Protein AF-A0A3D3EZR5-F1 (afdb_monomer_lite)

Sequence (120 aa):
MCGIAGIVSISNRQAIDFETLKNMTGQIVHRGPDDEGYLLWDIPRKRVMSYCGQDSSAEVKEHMHECSGAGTAQLGFGFRRLPTVELHESGHQPMYDEKLELAIIFNGEIYNHMQLRAEL

pLDDT: mean 89.78, std 8.42, range [57.75, 97.75]

Radius of gyration: 14.63 Å; chains: 1; bounding box: 39×29×35 Å

Foldseek 3Di:
DKDKDKDFAPDPPFFDWPVVRVVRLVVVCVRAQQWKKKWFAAPVVLDIAIATDPNHDPVCCVVGHHDPTDDGGRMMMMMGDDPDPDPDSVPDDQDADPVVSDTDDDDDDDPCVVVVVVVD

Structure (mmCIF, N/CA/C/O backbone):
data_AF-A0A3D3EZR5-F1
#
_entry.id   AF-A0A3D3EZR5-F1
#
loop_
_atom_site.group_PDB
_atom_site.id
_atom_site.type_symbol
_atom_site.label_atom_id
_atom_site.label_alt_id
_atom_site.label_comp_id
_atom_site.label_asym_id
_atom_site.label_entity_id
_atom_site.label_seq_id
_atom_site.pdbx_PDB_ins_code
_atom_site.Cartn_x
_atom_site.Cartn_y
_atom_site.Cartn_z
_atom_site.occupancy
_atom_site.B_iso_or_equiv
_atom_site.auth_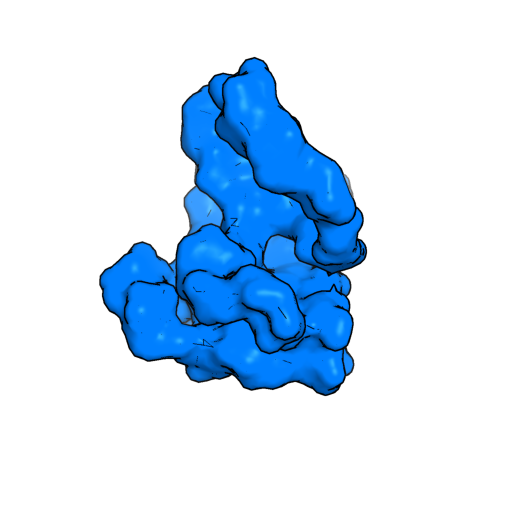seq_id
_atom_site.auth_comp_id
_atom_site.auth_asym_id
_atom_site.auth_atom_id
_atom_site.pdbx_PDB_model_num
ATOM 1 N N . MET A 1 1 ? -1.277 -2.959 -13.805 1.00 85.75 1 MET A N 1
ATOM 2 C CA . MET A 1 1 ? -0.947 -1.673 -13.154 1.00 85.75 1 MET A CA 1
ATOM 3 C C . MET A 1 1 ? -1.493 -1.710 -11.751 1.00 85.75 1 MET A C 1
ATOM 5 O O . MET A 1 1 ? -2.706 -1.865 -11.668 1.00 85.75 1 MET A O 1
ATOM 9 N N . CYS A 1 2 ? -0.646 -1.498 -10.740 1.00 94.56 2 CYS A N 1
ATOM 10 C CA . CYS A 1 2 ? -0.975 -1.507 -9.311 1.00 94.56 2 CYS A CA 1
ATOM 11 C C . CYS A 1 2 ? -2.233 -0.694 -8.947 1.00 94.56 2 CYS A C 1
ATOM 13 O O . CYS A 1 2 ? -2.723 0.121 -9.733 1.00 94.56 2 CYS A O 1
ATOM 15 N N . GLY A 1 3 ? -2.767 -0.890 -7.746 1.00 95.94 3 GLY A N 1
ATOM 16 C CA . GLY A 1 3 ? -3.921 -0.177 -7.199 1.00 95.94 3 GLY A CA 1
ATOM 17 C C . GLY A 1 3 ? -3.606 0.444 -5.841 1.00 95.94 3 GLY A C 1
ATOM 18 O O . GLY A 1 3 ? -2.815 -0.106 -5.082 1.00 95.94 3 GLY A O 1
ATOM 19 N N . ILE A 1 4 ? -4.238 1.581 -5.541 1.00 97.69 4 ILE A N 1
ATOM 20 C CA . ILE A 1 4 ? -4.146 2.234 -4.231 1.00 97.69 4 ILE A CA 1
ATOM 21 C C . ILE A 1 4 ? -5.537 2.438 -3.641 1.00 97.69 4 ILE A C 1
ATOM 23 O O . ILE A 1 4 ? -6.477 2.774 -4.364 1.00 97.69 4 ILE A O 1
ATOM 27 N N . ALA A 1 5 ? -5.642 2.281 -2.329 1.00 97.62 5 ALA A N 1
ATOM 28 C CA . ALA A 1 5 ? -6.793 2.654 -1.525 1.00 97.62 5 ALA A CA 1
ATOM 29 C C . ALA A 1 5 ? -6.317 3.497 -0.336 1.00 97.62 5 ALA A C 1
ATOM 31 O O . ALA A 1 5 ? -5.232 3.281 0.202 1.00 97.62 5 ALA A O 1
ATOM 32 N N . GLY A 1 6 ? -7.126 4.469 0.074 1.00 95.94 6 GLY A N 1
ATOM 33 C CA . GLY A 1 6 ? -6.820 5.329 1.210 1.00 95.94 6 GLY A CA 1
ATOM 34 C C . GLY A 1 6 ? -8.089 5.731 1.942 1.00 95.94 6 GLY A C 1
ATOM 35 O O . GLY A 1 6 ? -9.118 5.982 1.314 1.00 95.94 6 GLY A O 1
A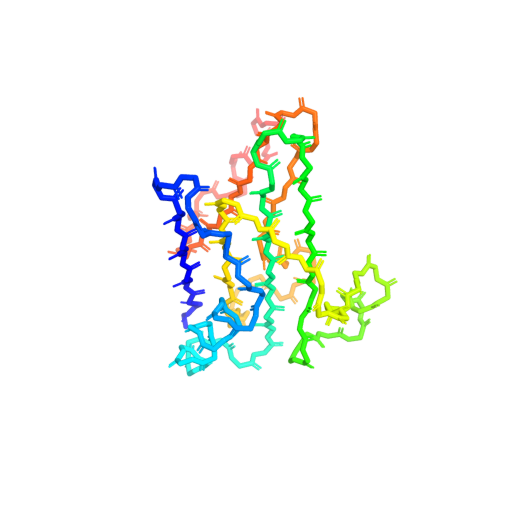TOM 36 N N . ILE A 1 7 ? -8.017 5.789 3.266 1.00 94.06 7 ILE A N 1
ATOM 37 C CA . ILE A 1 7 ? -9.118 6.207 4.132 1.00 94.06 7 ILE A CA 1
ATOM 38 C C . ILE A 1 7 ? -8.580 7.101 5.247 1.00 94.06 7 ILE A C 1
ATOM 40 O O . ILE A 1 7 ? -7.522 6.843 5.819 1.00 94.06 7 ILE A O 1
ATOM 44 N N . VAL A 1 8 ? -9.312 8.171 5.550 1.00 93.19 8 VAL A N 1
ATOM 45 C CA . VAL A 1 8 ? -8.983 9.111 6.623 1.00 93.19 8 VAL A CA 1
ATOM 46 C C . VAL A 1 8 ? -10.225 9.394 7.456 1.00 93.19 8 VAL A C 1
ATOM 48 O O . VAL A 1 8 ? -11.301 9.665 6.922 1.00 93.19 8 VAL A O 1
ATOM 51 N N . SER A 1 9 ? -10.077 9.339 8.775 1.00 90.31 9 SER A N 1
ATOM 52 C CA . SER A 1 9 ? -11.110 9.749 9.716 1.00 90.31 9 SER A CA 1
ATOM 53 C C . SER A 1 9 ? -10.873 11.198 10.127 1.00 90.31 9 SER A C 1
ATOM 55 O O . SER A 1 9 ? -9.930 11.512 10.848 1.00 90.31 9 SER A O 1
ATOM 57 N N . ILE A 1 10 ? -11.730 12.097 9.638 1.00 84.56 10 ILE A N 1
ATOM 58 C CA . ILE A 1 10 ? -11.626 13.549 9.877 1.00 84.56 10 ILE A CA 1
ATOM 59 C C . ILE A 1 10 ? -12.240 13.932 11.235 1.00 84.56 10 ILE A C 1
ATOM 61 O O . ILE A 1 10 ? -11.908 14.959 11.823 1.00 84.56 10 ILE A O 1
ATOM 65 N N . SER A 1 11 ? -13.132 13.095 11.765 1.00 76.94 11 SER A N 1
ATOM 66 C CA . SER A 1 11 ? -13.754 13.295 13.071 1.00 76.94 11 SER A CA 1
ATOM 67 C C . SER A 1 11 ? -13.251 12.251 14.060 1.00 76.94 11 SER A C 1
ATOM 69 O O . SER A 1 11 ? -13.407 11.061 13.805 1.00 76.94 11 SER A O 1
ATOM 71 N N . ASN A 1 12 ? -12.791 12.674 15.243 1.00 64.81 12 ASN A N 1
ATOM 72 C CA . ASN A 1 12 ? -12.383 11.795 16.359 1.00 64.81 12 ASN A CA 1
ATOM 73 C C . ASN A 1 12 ? -13.498 10.861 16.896 1.00 64.81 12 ASN A C 1
ATOM 75 O O . ASN A 1 12 ? -13.349 10.264 17.958 1.00 64.81 12 ASN A O 1
ATOM 79 N N . ARG A 1 13 ? -14.639 10.760 16.207 1.00 64.94 13 ARG A N 1
ATOM 80 C CA . ARG A 1 13 ? -15.801 9.967 16.611 1.00 64.94 13 ARG A CA 1
ATOM 81 C C . ARG A 1 13 ? -15.705 8.498 16.219 1.00 64.94 13 ARG A C 1
ATOM 83 O O . ARG A 1 13 ? -16.320 7.685 16.896 1.00 64.94 13 ARG A O 1
ATOM 90 N N . GLN A 1 14 ? -14.959 8.152 15.170 1.00 71.06 14 GLN A N 1
ATOM 91 C CA . GLN A 1 14 ? -14.842 6.764 14.733 1.00 71.06 14 GLN A CA 1
ATOM 92 C C . GLN A 1 14 ? -13.448 6.499 14.183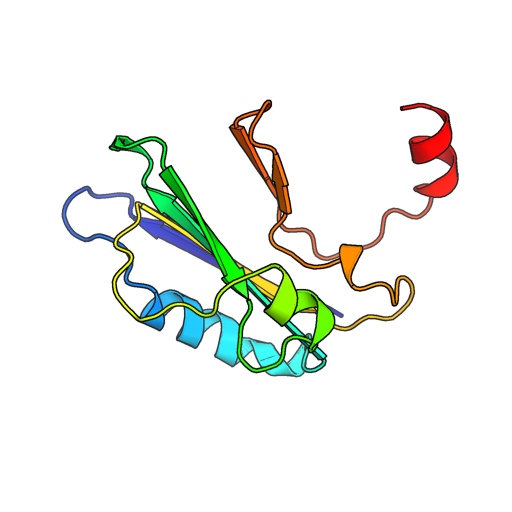 1.00 71.06 14 GLN A C 1
ATOM 94 O O . GLN A 1 14 ? -12.999 7.157 13.245 1.00 71.06 14 GLN A O 1
ATOM 99 N N . ALA A 1 15 ? -12.748 5.556 14.798 1.00 79.56 15 ALA A N 1
ATOM 100 C CA . ALA A 1 15 ? -11.495 5.081 14.252 1.00 79.56 15 ALA A CA 1
ATOM 101 C C . ALA A 1 15 ? -11.760 4.117 13.093 1.00 79.56 15 ALA A C 1
ATOM 103 O O . ALA A 1 15 ? -12.755 3.394 13.099 1.00 79.56 15 ALA A O 1
ATOM 104 N N . ILE A 1 16 ? -10.866 4.128 12.111 1.00 86.50 16 ILE A N 1
ATOM 105 C CA . ILE A 1 16 ? -10.878 3.197 10.988 1.00 86.50 16 ILE A CA 1
ATOM 106 C C . ILE A 1 16 ? -10.565 1.810 11.533 1.00 86.50 16 ILE A C 1
ATOM 108 O O . ILE A 1 16 ? -9.532 1.635 12.188 1.00 86.50 16 ILE A O 1
ATOM 112 N N . ASP A 1 17 ? -11.453 0.855 11.264 1.00 85.12 17 ASP A N 1
ATOM 113 C CA . ASP A 1 17 ? -11.149 -0.560 11.425 1.00 85.12 17 ASP A CA 1
ATOM 114 C C . ASP A 1 17 ? -10.354 -1.077 10.215 1.00 85.12 17 ASP A C 1
ATOM 116 O O . ASP A 1 17 ? -10.472 -0.586 9.086 1.00 85.12 17 ASP A O 1
ATOM 120 N N . PHE A 1 18 ? -9.495 -2.061 10.470 1.00 90.06 18 PHE A N 1
ATOM 121 C CA . PHE A 1 18 ? -8.666 -2.674 9.435 1.00 90.06 18 PHE A CA 1
ATOM 122 C C . PHE A 1 18 ? -9.504 -3.344 8.335 1.00 90.06 18 PHE A C 1
ATOM 124 O O . PHE A 1 18 ? -9.142 -3.281 7.162 1.00 90.06 18 PHE A O 1
ATOM 131 N N . GLU A 1 19 ? -10.643 -3.941 8.691 1.00 91.06 19 GLU A N 1
ATOM 132 C CA . GLU A 1 19 ? -11.498 -4.679 7.755 1.00 91.06 19 GLU A CA 1
ATOM 133 C C . GLU A 1 19 ? -12.098 -3.784 6.668 1.00 91.06 19 GLU A C 1
ATOM 135 O O . GLU A 1 19 ? -12.184 -4.181 5.509 1.00 91.06 19 GLU A O 1
ATOM 140 N N . THR A 1 20 ? -12.460 -2.546 6.991 1.00 92.19 20 THR A N 1
ATOM 141 C CA . THR A 1 20 ? -12.942 -1.559 6.021 1.00 92.19 20 THR A CA 1
ATOM 142 C C . THR A 1 20 ? -11.865 -1.275 4.984 1.00 92.19 20 THR A C 1
ATOM 144 O O . THR A 1 20 ? -12.132 -1.336 3.783 1.00 92.19 20 THR A O 1
ATOM 147 N N . LEU A 1 21 ? -10.632 -1.025 5.432 1.00 93.94 21 LEU A N 1
ATOM 148 C CA . LEU A 1 21 ? -9.502 -0.803 4.534 1.00 93.94 21 LEU A CA 1
ATOM 149 C C . LEU A 1 21 ? -9.203 -2.051 3.690 1.00 93.94 21 LEU A C 1
ATOM 151 O O . LEU A 1 21 ? -9.027 -1.935 2.479 1.00 93.94 21 LEU A O 1
ATOM 155 N N . LYS A 1 22 ? -9.205 -3.240 4.300 1.00 94.25 22 LYS A N 1
ATOM 156 C CA . LYS A 1 22 ? -9.031 -4.522 3.604 1.00 94.25 22 LYS A CA 1
ATOM 157 C C . LYS A 1 22 ? -10.080 -4.722 2.514 1.00 94.25 22 LYS A C 1
ATOM 159 O O . LYS A 1 22 ? -9.734 -5.021 1.373 1.00 94.25 22 LYS A O 1
ATOM 164 N N . ASN A 1 23 ? -11.348 -4.468 2.824 1.00 95.31 23 ASN A N 1
ATOM 165 C CA . ASN A 1 23 ? -12.447 -4.568 1.868 1.00 95.31 23 ASN A CA 1
ATOM 166 C C . ASN A 1 23 ? -12.287 -3.579 0.706 1.00 95.31 23 ASN A C 1
ATOM 168 O O . ASN A 1 23 ? -12.460 -3.974 -0.447 1.00 95.31 23 ASN A O 1
ATOM 172 N N . MET A 1 24 ? -11.909 -2.324 0.982 1.00 96.56 24 MET A N 1
ATOM 173 C CA . MET A 1 24 ? -11.628 -1.317 -0.051 1.00 96.56 24 MET A CA 1
ATOM 174 C C . MET A 1 24 ? -10.497 -1.762 -0.987 1.00 96.56 24 MET A C 1
ATOM 176 O O . MET A 1 24 ? -10.647 -1.702 -2.208 1.00 96.56 24 MET A O 1
ATOM 180 N N . THR A 1 25 ? -9.387 -2.245 -0.428 1.00 96.81 25 THR A N 1
ATOM 181 C CA . THR A 1 25 ? -8.227 -2.735 -1.189 1.00 96.81 25 THR A CA 1
ATOM 182 C C . THR A 1 25 ? -8.558 -4.001 -1.984 1.00 96.81 25 THR A C 1
ATOM 184 O O . THR A 1 25 ? -8.086 -4.168 -3.108 1.00 96.81 25 THR A O 1
ATOM 187 N N . GLY A 1 26 ? -9.428 -4.866 -1.456 1.00 96.75 26 GLY A N 1
ATOM 188 C CA . GLY A 1 26 ? -9.926 -6.055 -2.150 1.00 96.75 26 GLY A CA 1
ATOM 189 C C . GLY A 1 26 ? -10.763 -5.736 -3.396 1.00 96.75 26 GLY A C 1
ATOM 190 O O . GLY A 1 26 ? -10.648 -6.438 -4.398 1.00 96.75 26 GLY A O 1
ATOM 191 N N . GLN A 1 27 ? -11.535 -4.638 -3.408 1.00 97.75 27 GLN A N 1
ATOM 192 C CA . GLN A 1 27 ? -12.324 -4.236 -4.593 1.00 97.75 27 GLN A CA 1
ATOM 193 C C . GLN A 1 27 ? -11.455 -3.920 -5.823 1.00 97.75 27 GLN A C 1
ATOM 195 O O . GLN A 1 27 ? -11.929 -3.962 -6.961 1.00 97.75 27 GLN A O 1
ATOM 200 N N . ILE A 1 28 ? -10.174 -3.616 -5.609 1.00 96.62 28 ILE A N 1
ATOM 201 C CA . ILE A 1 28 ? -9.214 -3.284 -6.665 1.00 96.62 28 ILE A CA 1
ATOM 202 C C . ILE A 1 28 ? -8.165 -4.382 -6.884 1.00 96.62 28 ILE A C 1
ATOM 204 O O . ILE A 1 28 ? -7.144 -4.119 -7.515 1.00 96.62 28 ILE A O 1
ATOM 208 N N . VAL A 1 29 ? -8.419 -5.620 -6.435 1.00 96.25 29 VAL A N 1
ATOM 209 C CA . VAL A 1 29 ? -7.509 -6.773 -6.622 1.00 96.25 29 VAL A CA 1
ATOM 210 C C . VAL A 1 29 ? -7.123 -7.008 -8.084 1.00 96.25 29 VAL A C 1
ATOM 212 O O . VAL A 1 29 ? -5.980 -7.330 -8.386 1.00 96.25 29 VAL A O 1
ATOM 215 N N . HIS A 1 30 ? -8.029 -6.734 -9.025 1.00 94.81 30 HIS A N 1
ATOM 216 C CA . HIS A 1 30 ? -7.767 -6.840 -10.465 1.00 94.81 30 HIS A CA 1
ATOM 217 C C . HIS A 1 30 ? -6.647 -5.900 -10.966 1.00 94.81 30 HIS A C 1
ATOM 219 O O . HIS A 1 30 ? -6.176 -6.047 -12.092 1.00 94.81 30 HIS A O 1
ATOM 225 N N . ARG A 1 31 ? -6.218 -4.921 -10.155 1.00 94.56 31 ARG A N 1
ATOM 226 C CA . ARG A 1 31 ? -5.070 -4.042 -10.429 1.00 94.56 31 ARG A CA 1
ATOM 227 C C . ARG A 1 31 ? -3.738 -4.605 -9.910 1.00 94.56 31 ARG A C 1
ATOM 229 O O . ARG A 1 31 ? -2.681 -4.107 -10.281 1.00 94.56 31 ARG A O 1
ATOM 236 N N . GLY A 1 32 ? -3.754 -5.642 -9.089 1.00 92.81 32 GLY A N 1
ATOM 237 C CA . GLY A 1 32 ? -2.548 -6.219 -8.506 1.00 92.81 32 GLY A CA 1
ATOM 238 C C . GLY A 1 32 ? -2.873 -7.468 -7.703 1.00 92.81 32 GLY A C 1
ATOM 239 O O . GLY A 1 32 ? -3.067 -7.350 -6.494 1.00 92.81 32 GLY A O 1
ATOM 240 N N . PRO A 1 33 ? -2.999 -8.626 -8.372 1.00 91.94 33 PRO A N 1
ATOM 241 C CA . PRO A 1 33 ? -3.315 -9.887 -7.715 1.00 91.94 33 PRO A CA 1
ATOM 242 C C . PRO A 1 33 ? -2.095 -10.547 -7.055 1.00 91.94 33 PRO A C 1
ATOM 244 O O . PRO A 1 33 ? -2.284 -11.515 -6.331 1.00 91.94 33 PRO A O 1
ATOM 247 N N . ASP A 1 34 ? -0.879 -10.050 -7.305 1.00 91.56 34 ASP A N 1
ATOM 248 C CA . ASP A 1 34 ? 0.362 -10.760 -6.963 1.00 91.56 34 ASP A CA 1
ATOM 249 C C . ASP A 1 34 ? 0.930 -10.387 -5.587 1.00 91.56 34 ASP A C 1
ATOM 251 O O . ASP A 1 34 ? 1.748 -11.124 -5.051 1.00 91.56 34 ASP A O 1
ATOM 255 N N . ASP A 1 35 ? 0.545 -9.230 -5.038 1.00 93.88 35 ASP A N 1
ATOM 256 C CA . ASP A 1 35 ? 0.915 -8.814 -3.683 1.00 93.88 35 ASP A CA 1
ATOM 257 C C . ASP A 1 35 ? -0.053 -7.730 -3.160 1.00 93.88 35 ASP A C 1
ATOM 259 O O . ASP A 1 35 ? -0.678 -6.980 -3.927 1.00 93.88 35 ASP A O 1
ATOM 263 N N . GLU A 1 36 ? -0.205 -7.654 -1.839 1.00 94.81 36 GLU A N 1
ATOM 264 C CA . GLU A 1 36 ? -1.066 -6.695 -1.152 1.00 94.81 36 GLU A CA 1
ATOM 265 C C . GLU A 1 36 ? -0.484 -6.224 0.185 1.00 94.81 36 GLU A C 1
ATOM 267 O O . GLU A 1 36 ? 0.002 -7.015 0.982 1.00 94.81 36 GLU A O 1
ATOM 272 N N . GLY A 1 37 ? -0.591 -4.933 0.479 1.00 95.81 37 GLY A N 1
ATOM 273 C CA . GLY A 1 37 ? -0.046 -4.376 1.714 1.00 95.81 37 GLY A CA 1
ATOM 274 C C . GLY A 1 37 ? -0.922 -3.289 2.305 1.00 95.81 37 GLY A C 1
ATOM 275 O O . GLY A 1 37 ? -1.747 -2.669 1.624 1.00 95.81 37 GLY A O 1
ATOM 276 N N . TYR A 1 38 ? -0.740 -3.064 3.601 1.00 96.00 38 TYR A N 1
ATOM 277 C CA . TYR A 1 38 ? -1.568 -2.179 4.403 1.00 96.00 38 TYR A CA 1
ATOM 278 C C . TYR A 1 38 ? -0.721 -1.380 5.387 1.00 96.00 38 TYR A C 1
ATOM 280 O O . TYR A 1 38 ? 0.222 -1.895 5.981 1.00 96.00 38 TYR A O 1
ATOM 288 N N . LEU A 1 39 ? -1.110 -0.132 5.620 1.00 95.00 39 LEU A N 1
ATOM 289 C CA . LEU A 1 39 ? -0.544 0.719 6.657 1.00 95.00 39 LEU A CA 1
ATOM 290 C C . LEU A 1 39 ? -1.672 1.436 7.384 1.00 95.00 39 LEU A C 1
ATOM 292 O O . LEU A 1 39 ? -2.532 2.047 6.756 1.00 95.00 39 LEU A O 1
ATOM 296 N N . LEU A 1 40 ? -1.652 1.386 8.710 1.00 93.94 40 LEU A N 1
ATOM 297 C CA . LEU A 1 40 ? -2.548 2.120 9.591 1.00 93.94 40 LEU A CA 1
ATOM 298 C C . LEU A 1 40 ? -1.739 3.092 10.445 1.00 93.94 40 LEU A C 1
ATOM 300 O O . LEU A 1 40 ? -0.756 2.708 11.077 1.00 93.94 40 LEU A O 1
ATOM 304 N N . TRP A 1 41 ? -2.189 4.340 10.510 1.00 92.75 41 TRP A N 1
ATOM 305 C CA . TRP A 1 41 ? -1.558 5.382 11.307 1.00 92.75 41 TRP A CA 1
ATOM 306 C C . TRP A 1 41 ? -2.517 5.896 12.384 1.00 92.75 41 TRP A C 1
ATOM 308 O O . TRP A 1 41 ? -3.524 6.561 12.116 1.00 92.75 41 TRP A O 1
ATOM 318 N N . ASP A 1 42 ? -2.188 5.571 13.633 1.00 90.75 42 ASP A N 1
ATOM 319 C CA . ASP A 1 42 ? -2.762 6.175 14.832 1.00 90.75 42 ASP A CA 1
ATOM 320 C C . ASP A 1 42 ? -2.035 7.500 15.097 1.00 90.75 42 ASP A C 1
ATOM 322 O O . ASP A 1 42 ? -0.948 7.537 15.684 1.00 90.75 42 ASP A O 1
ATOM 326 N N . ILE A 1 43 ? -2.608 8.583 14.571 1.00 87.75 43 ILE A N 1
ATOM 327 C CA . ILE A 1 43 ? -1.993 9.916 14.567 1.00 87.75 43 ILE A CA 1
ATOM 328 C C . ILE A 1 43 ? -1.810 10.449 16.001 1.00 87.75 43 ILE A C 1
ATOM 330 O O . ILE A 1 43 ? -0.697 10.865 16.326 1.00 87.75 43 ILE A O 1
ATOM 334 N N . PRO A 1 44 ? -2.820 10.406 16.900 1.00 86.62 44 PRO A N 1
ATOM 335 C CA . PRO A 1 44 ? -2.668 10.881 18.274 1.00 86.62 44 PRO A CA 1
ATOM 336 C C . PRO A 1 44 ? -1.583 10.146 19.064 1.00 86.62 44 PRO A C 1
ATOM 338 O O . PRO A 1 44 ? -0.921 10.763 19.896 1.00 86.62 44 PRO A O 1
ATOM 341 N N . ARG A 1 45 ? -1.394 8.841 18.821 1.00 88.75 45 ARG A N 1
ATOM 342 C CA . ARG A 1 45 ? -0.360 8.042 19.501 1.00 88.75 45 ARG A CA 1
ATOM 343 C C . ARG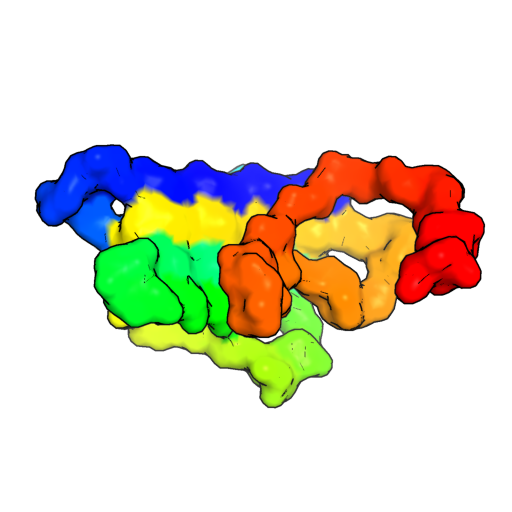 A 1 45 ? 0.968 7.984 18.748 1.00 88.75 45 ARG A C 1
ATOM 345 O O . ARG A 1 45 ? 1.870 7.302 19.223 1.00 88.75 45 ARG A O 1
ATOM 352 N N . LYS A 1 46 ? 1.085 8.655 17.593 1.00 89.25 46 LYS A N 1
ATOM 353 C CA . LYS A 1 46 ? 2.233 8.554 16.675 1.00 89.25 46 LYS A CA 1
ATOM 354 C C . LYS A 1 46 ? 2.653 7.104 16.400 1.00 89.25 46 LYS A C 1
ATOM 356 O O . LYS A 1 46 ? 3.835 6.779 16.357 1.00 89.25 46 LYS A O 1
ATOM 361 N N . ARG A 1 47 ? 1.677 6.209 16.250 1.00 90.75 47 ARG A N 1
ATOM 362 C CA . ARG A 1 47 ? 1.936 4.784 16.036 1.00 90.75 47 ARG A CA 1
ATOM 363 C C . ARG A 1 47 ? 1.551 4.407 14.616 1.00 90.75 47 ARG A C 1
ATOM 365 O O . ARG A 1 47 ? 0.390 4.548 14.236 1.00 90.75 47 ARG A O 1
ATOM 372 N N . VAL A 1 48 ? 2.520 3.894 13.870 1.00 92.31 48 VAL A N 1
ATOM 373 C CA . VAL A 1 48 ? 2.323 3.327 12.535 1.00 92.31 48 VAL A CA 1
ATOM 374 C C . VAL A 1 48 ? 2.371 1.810 12.639 1.00 92.31 48 VAL A C 1
ATOM 376 O O . VAL A 1 48 ? 3.161 1.253 13.399 1.00 92.31 48 VAL A O 1
ATOM 379 N N . MET A 1 49 ? 1.468 1.146 11.932 1.00 92.25 49 MET A N 1
ATOM 380 C CA . MET A 1 49 ? 1.362 -0.306 11.899 1.00 92.25 49 MET A CA 1
ATOM 381 C C . MET A 1 49 ? 1.264 -0.724 10.440 1.00 92.25 49 MET A C 1
ATOM 383 O O . MET A 1 49 ? 0.341 -0.295 9.748 1.00 92.25 49 MET A O 1
ATOM 387 N N . SER A 1 50 ? 2.201 -1.549 9.991 1.00 93.50 50 SER A N 1
ATOM 388 C CA . SER A 1 50 ? 2.234 -2.061 8.624 1.00 93.50 50 SER A CA 1
ATOM 389 C C . SER A 1 50 ? 1.927 -3.552 8.624 1.00 93.50 50 SER A C 1
ATOM 391 O O . SER A 1 50 ? 2.392 -4.282 9.501 1.00 93.50 50 SER A O 1
ATOM 393 N N . TYR A 1 51 ? 1.144 -3.992 7.648 1.00 94.38 51 TYR A N 1
ATOM 394 C CA . TYR A 1 51 ? 0.709 -5.376 7.513 1.00 94.38 51 TYR A CA 1
ATOM 395 C C . TYR A 1 51 ? 0.844 -5.823 6.065 1.00 94.38 51 TYR A C 1
ATOM 397 O O . TYR A 1 51 ? 0.526 -5.064 5.149 1.00 94.38 51 TYR A O 1
ATOM 405 N N . CYS A 1 52 ? 1.253 -7.070 5.877 1.00 94.56 52 CYS A N 1
ATOM 406 C CA . CYS A 1 52 ? 1.060 -7.764 4.612 1.00 94.56 52 CYS A CA 1
ATOM 407 C C . CYS A 1 52 ? -0.357 -8.345 4.558 1.00 94.56 52 CYS A C 1
ATOM 409 O O . CYS A 1 52 ? -1.061 -8.405 5.578 1.00 94.56 52 CYS A O 1
ATOM 411 N N . GLY A 1 53 ? -0.794 -8.761 3.374 1.00 92.44 53 GLY A N 1
ATOM 412 C CA . GLY A 1 53 ? -2.019 -9.537 3.256 1.00 92.44 53 GLY A CA 1
ATOM 413 C C . GLY A 1 53 ? -1.798 -10.964 2.770 1.00 92.44 53 GLY A C 1
ATOM 414 O O . GLY A 1 53 ? -0.684 -11.474 2.657 1.00 92.44 53 GLY A O 1
ATOM 415 N N . GLN A 1 54 ? -2.914 -11.629 2.518 1.00 91.31 54 GLN A N 1
ATOM 416 C CA . GLN A 1 54 ? -2.994 -13.027 2.131 1.00 91.31 54 GLN A CA 1
ATOM 417 C C . GLN A 1 54 ? -2.355 -13.281 0.771 1.00 91.31 54 GLN A C 1
ATOM 419 O O . GLN A 1 54 ? -1.716 -14.321 0.607 1.00 91.31 54 GLN A O 1
ATOM 424 N N . ASP A 1 55 ? -2.473 -12.332 -0.156 1.00 92.81 55 ASP A N 1
ATOM 425 C CA . ASP A 1 55 ? -1.895 -12.464 -1.496 1.00 92.81 55 ASP A CA 1
ATOM 426 C C . ASP A 1 55 ? -0.389 -12.127 -1.533 1.00 92.81 55 ASP A C 1
ATOM 428 O O . ASP A 1 55 ? 0.247 -12.325 -2.560 1.00 92.81 55 ASP A O 1
ATOM 432 N N . SER A 1 56 ? 0.212 -11.662 -0.428 1.00 92.81 56 SER A N 1
ATOM 433 C CA . SER A 1 56 ? 1.657 -11.403 -0.362 1.00 92.81 56 SER A CA 1
ATOM 434 C C . SER A 1 56 ? 2.504 -12.673 -0.445 1.00 92.81 56 SER A C 1
ATOM 436 O O . SER A 1 56 ? 2.110 -13.753 0.020 1.00 92.81 56 SER A O 1
ATOM 438 N N . SER A 1 57 ? 3.720 -12.513 -0.970 1.00 90.88 57 SER A N 1
ATOM 439 C CA . SER A 1 57 ? 4.727 -13.569 -1.061 1.00 90.88 57 SER A CA 1
ATOM 440 C C . SER A 1 57 ? 5.151 -14.111 0.314 1.00 90.88 57 SER A C 1
ATOM 442 O O . SER A 1 57 ? 4.961 -13.481 1.358 1.00 90.88 57 SER A O 1
ATOM 444 N N . ALA A 1 58 ? 5.759 -15.302 0.319 1.00 90.06 58 ALA A N 1
ATOM 445 C CA . ALA A 1 58 ? 6.301 -15.899 1.541 1.00 90.06 58 ALA A CA 1
ATOM 446 C C . ALA A 1 58 ? 7.400 -15.026 2.170 1.00 90.06 58 ALA A C 1
ATOM 448 O O . ALA A 1 58 ? 7.410 -14.848 3.383 1.00 90.06 58 ALA A O 1
ATOM 449 N N . GLU A 1 59 ? 8.263 -14.427 1.346 1.00 90.56 59 GLU A N 1
ATOM 450 C CA . GLU A 1 59 ? 9.346 -13.546 1.795 1.00 90.56 59 GLU A CA 1
ATOM 451 C C . GLU A 1 59 ? 8.808 -12.308 2.527 1.00 90.56 59 GLU A C 1
ATOM 453 O O . GLU A 1 59 ? 9.304 -11.949 3.598 1.00 90.56 59 GLU A O 1
ATOM 458 N N . VAL A 1 60 ? 7.742 -11.687 2.010 1.00 90.62 60 VAL A N 1
ATOM 459 C CA . VAL A 1 60 ? 7.077 -10.564 2.689 1.00 90.62 60 VAL A CA 1
ATOM 460 C C . VAL A 1 60 ? 6.486 -11.012 4.027 1.00 90.62 60 VAL A C 1
ATOM 462 O O . VAL A 1 60 ? 6.638 -10.321 5.034 1.00 90.62 60 VAL A O 1
ATOM 465 N N . LYS A 1 61 ? 5.852 -12.189 4.072 1.00 91.06 61 LYS A N 1
ATOM 466 C CA . LYS A 1 61 ? 5.240 -12.743 5.294 1.00 91.06 61 LYS A CA 1
ATOM 467 C C . LYS A 1 61 ? 6.250 -13.163 6.366 1.00 91.06 61 LYS A C 1
ATOM 469 O O . LYS A 1 61 ? 5.876 -13.265 7.531 1.00 91.06 61 LYS A O 1
ATOM 474 N N . GLU A 1 62 ? 7.513 -13.388 6.014 1.00 89.12 62 GLU A N 1
ATOM 475 C CA . GLU A 1 62 ? 8.582 -13.618 6.998 1.00 89.12 62 GLU A CA 1
ATOM 476 C C . GLU A 1 62 ? 8.950 -12.338 7.764 1.00 89.12 62 GLU A C 1
ATOM 478 O O . GLU A 1 62 ? 9.313 -12.403 8.939 1.00 89.12 62 GLU A O 1
ATOM 483 N N . HIS A 1 63 ? 8.821 -11.175 7.118 1.00 86.56 63 HIS A N 1
ATOM 484 C CA . HIS A 1 63 ? 9.234 -9.879 7.666 1.00 86.56 63 HIS A CA 1
ATOM 485 C C . HIS A 1 63 ? 8.064 -9.020 8.160 1.00 86.56 63 HIS A C 1
ATOM 487 O O . HIS A 1 63 ? 8.265 -8.096 8.950 1.00 86.56 63 HIS A O 1
ATOM 493 N N . MET A 1 64 ? 6.844 -9.304 7.704 1.00 89.06 64 MET A N 1
ATOM 494 C CA . MET A 1 64 ? 5.633 -8.560 8.039 1.00 89.06 64 MET A CA 1
ATOM 495 C C . MET A 1 64 ? 4.537 -9.493 8.536 1.00 89.06 64 MET A C 1
ATOM 497 O O . MET A 1 64 ? 4.424 -10.643 8.122 1.00 89.06 64 MET A O 1
ATOM 501 N N . HIS A 1 65 ? 3.697 -8.976 9.426 1.00 85.00 65 HIS A N 1
ATOM 502 C CA . HIS A 1 65 ? 2.604 -9.741 10.011 1.00 85.00 65 HIS A CA 1
ATOM 503 C C . HIS A 1 65 ? 1.281 -9.432 9.314 1.00 85.00 65 HIS A C 1
ATOM 505 O O . HIS A 1 65 ? 0.980 -8.272 9.030 1.00 85.00 65 HIS A O 1
ATOM 511 N N . GLU A 1 66 ? 0.452 -10.456 9.117 1.00 85.25 66 GLU A N 1
ATOM 512 C CA . GLU A 1 66 ? -0.957 -10.253 8.786 1.00 85.25 66 GLU A CA 1
ATOM 513 C C . GLU A 1 66 ? -1.682 -9.615 9.982 1.00 85.25 66 GLU A C 1
ATOM 515 O O . GLU A 1 66 ? -1.384 -9.894 11.150 1.00 85.25 66 GLU A O 1
ATOM 520 N N . CYS A 1 67 ? -2.648 -8.737 9.713 1.00 80.31 67 CYS A N 1
ATOM 521 C CA . CYS A 1 67 ? -3.396 -8.095 10.787 1.00 80.31 67 CYS A CA 1
ATOM 522 C C . CYS A 1 67 ? -4.316 -9.107 11.490 1.00 80.31 67 CYS A C 1
ATOM 524 O O . CYS A 1 67 ? -5.200 -9.695 10.872 1.00 80.31 67 CYS A O 1
ATOM 526 N N . SER A 1 68 ? -4.172 -9.242 12.810 1.00 71.44 68 SER A N 1
ATOM 527 C CA . SER A 1 68 ? -5.026 -10.083 13.661 1.00 71.44 68 SER A CA 1
ATOM 528 C C . SER A 1 68 ? -6.307 -9.387 14.158 1.00 71.44 68 SER A C 1
ATOM 530 O O . SER A 1 68 ? -6.992 -9.909 15.035 1.00 71.44 68 SER A O 1
ATOM 532 N N . GLY A 1 69 ? -6.661 -8.225 13.588 1.00 61.22 69 GLY A N 1
ATOM 533 C CA . GLY A 1 69 ? -8.010 -7.655 13.710 1.00 61.22 69 GLY A CA 1
ATOM 534 C C . GLY A 1 69 ? -8.252 -6.629 14.825 1.00 61.22 69 GLY A C 1
ATOM 535 O O . GLY A 1 69 ? -9.393 -6.467 15.245 1.00 61.22 69 GLY A O 1
ATOM 536 N N . ALA A 1 70 ? -7.242 -5.899 15.312 1.00 57.75 70 ALA A N 1
ATOM 537 C CA . ALA A 1 70 ? -7.452 -4.941 16.414 1.00 57.75 70 ALA A CA 1
ATOM 538 C C . ALA A 1 70 ? -6.703 -3.601 16.273 1.00 57.75 70 ALA A C 1
ATOM 540 O O . ALA A 1 70 ? -6.185 -3.055 17.249 1.00 57.75 70 ALA A O 1
ATOM 541 N N . GLY A 1 71 ? -6.637 -3.052 15.059 1.00 61.91 71 GLY A N 1
ATOM 542 C CA . GLY A 1 71 ? -6.098 -1.712 14.819 1.00 61.91 71 GLY A CA 1
ATOM 543 C C . GLY A 1 71 ? -7.207 -0.681 14.629 1.00 61.91 71 GLY A C 1
ATOM 544 O O . GLY A 1 71 ? -7.909 -0.728 13.628 1.00 61.91 71 GLY A O 1
ATOM 545 N N . THR A 1 72 ? -7.345 0.266 15.559 1.00 73.62 72 THR A N 1
ATOM 546 C CA . THR A 1 72 ? -8.119 1.501 15.358 1.00 73.62 72 THR A CA 1
ATOM 547 C C . THR A 1 72 ? -7.163 2.632 14.983 1.00 73.62 72 THR A C 1
ATOM 549 O O . THR A 1 72 ? -6.288 2.958 15.789 1.00 73.62 72 THR A O 1
ATOM 552 N N . ALA A 1 73 ? -7.317 3.236 13.804 1.00 88.88 73 ALA A N 1
ATOM 553 C CA . ALA A 1 73 ? -6.424 4.291 13.303 1.00 88.88 73 ALA A CA 1
ATOM 554 C C . ALA A 1 73 ? -7.186 5.494 12.714 1.00 88.88 73 ALA A C 1
ATOM 556 O O . ALA A 1 73 ? -8.398 5.430 12.505 1.00 88.88 73 ALA A O 1
ATOM 557 N N . GLN A 1 74 ? -6.494 6.613 12.475 1.00 91.94 74 GLN A N 1
ATOM 558 C CA . GLN A 1 74 ? -7.076 7.825 11.867 1.00 91.94 74 GLN A CA 1
ATOM 559 C C . GLN A 1 74 ? -6.774 7.923 10.376 1.00 91.94 74 GLN A C 1
ATOM 561 O O . GLN A 1 74 ? -7.487 8.618 9.656 1.00 91.94 74 GLN A O 1
ATOM 566 N N . LEU A 1 75 ? -5.760 7.201 9.911 1.00 93.38 75 LEU A N 1
ATOM 567 C CA . LEU A 1 75 ? -5.400 7.111 8.509 1.00 93.38 75 LEU A CA 1
ATOM 568 C C . LEU A 1 75 ? -5.071 5.660 8.164 1.00 93.38 75 LEU A C 1
ATOM 570 O O . LEU A 1 75 ? -4.490 4.938 8.975 1.00 93.38 75 LEU A O 1
ATOM 574 N N . GLY A 1 76 ? -5.456 5.247 6.963 1.00 94.69 76 GLY A N 1
ATOM 575 C CA . GLY A 1 76 ? -5.157 3.934 6.420 1.00 94.69 76 GLY A CA 1
ATOM 576 C C . GLY A 1 76 ? -4.800 4.004 4.940 1.00 94.69 76 GLY A C 1
ATOM 577 O O . GLY A 1 76 ? -5.480 4.689 4.175 1.00 94.69 76 GLY A O 1
ATOM 578 N N . PHE A 1 77 ? -3.763 3.274 4.541 1.00 97.25 77 PHE A N 1
ATOM 579 C CA . PHE A 1 77 ? -3.368 3.056 3.154 1.00 97.25 77 PHE A CA 1
ATOM 580 C C . PHE A 1 77 ? -3.387 1.570 2.825 1.00 97.25 77 PHE A C 1
ATOM 582 O O . PHE A 1 77 ? -2.934 0.749 3.617 1.00 97.25 77 PHE A O 1
ATOM 589 N N . GLY A 1 78 ? -3.886 1.240 1.642 1.00 97.06 78 GLY A N 1
ATOM 590 C CA . GLY A 1 78 ? -3.889 -0.104 1.091 1.00 97.06 78 GLY A CA 1
ATOM 591 C C . GLY A 1 78 ? -3.313 -0.103 -0.317 1.00 97.06 78 GLY A C 1
ATOM 592 O O . GLY A 1 78 ? -3.523 0.843 -1.084 1.00 97.06 78 GLY A O 1
ATOM 593 N N . PHE A 1 79 ? -2.581 -1.157 -0.656 1.00 97.75 79 PHE A N 1
ATOM 594 C CA . PHE A 1 79 ? -1.896 -1.283 -1.933 1.00 97.75 79 PHE A CA 1
ATOM 595 C C . PHE A 1 79 ? -2.138 -2.658 -2.548 1.00 97.75 79 PHE A C 1
ATOM 597 O O . PHE A 1 79 ? -2.123 -3.669 -1.851 1.00 97.75 79 PHE A O 1
ATOM 604 N N . ARG A 1 80 ? -2.344 -2.686 -3.865 1.00 96.50 80 ARG A N 1
ATOM 605 C CA . ARG A 1 80 ? -2.379 -3.900 -4.688 1.00 96.50 80 ARG A CA 1
ATOM 606 C C . ARG A 1 80 ? -1.269 -3.815 -5.715 1.00 96.50 80 ARG A C 1
ATOM 608 O O . ARG A 1 80 ? -1.246 -2.860 -6.495 1.00 96.50 80 ARG A O 1
ATOM 615 N N . ARG A 1 81 ? -0.364 -4.787 -5.746 1.00 93.94 81 ARG A N 1
ATOM 616 C CA . ARG A 1 81 ? 0.827 -4.743 -6.595 1.00 93.94 81 ARG A CA 1
ATOM 617 C C . ARG A 1 81 ? 0.706 -5.718 -7.765 1.00 93.94 81 ARG A C 1
ATOM 619 O O . ARG A 1 81 ? 0.325 -6.869 -7.598 1.00 93.94 81 ARG A O 1
ATOM 626 N N . LEU A 1 82 ? 1.026 -5.222 -8.960 1.00 89.81 82 LEU A N 1
ATOM 627 C CA . LEU A 1 82 ? 1.285 -6.030 -10.153 1.00 89.81 82 LEU A CA 1
ATOM 628 C C . LEU A 1 82 ? 2.742 -5.768 -10.576 1.00 89.81 82 LEU A C 1
ATOM 630 O O . LEU A 1 82 ? 2.995 -4.754 -11.241 1.00 89.81 82 LEU A O 1
ATOM 634 N N . PRO A 1 83 ? 3.705 -6.609 -10.174 1.00 79.25 83 PRO A N 1
ATOM 635 C CA . PRO A 1 83 ? 5.105 -6.445 -10.537 1.00 79.25 83 PRO A CA 1
ATOM 636 C C . PRO A 1 83 ? 5.272 -6.605 -12.056 1.00 79.25 83 PRO A C 1
ATOM 638 O O . PRO A 1 83 ? 5.160 -7.696 -12.601 1.00 79.25 83 PRO A O 1
ATOM 641 N N . THR A 1 84 ? 5.484 -5.488 -12.762 1.00 72.00 84 THR A N 1
ATOM 642 C CA . THR A 1 84 ? 5.654 -5.483 -14.233 1.00 72.00 84 THR A CA 1
ATOM 643 C C . THR A 1 84 ? 7.114 -5.275 -14.648 1.00 72.00 84 THR A C 1
ATOM 645 O O . THR A 1 84 ? 7.560 -5.874 -15.620 1.00 72.00 84 THR A O 1
ATOM 648 N N . VAL A 1 85 ? 7.857 -4.439 -13.910 1.00 70.19 85 VAL A N 1
ATOM 649 C CA . VAL A 1 85 ? 9.270 -4.101 -14.181 1.00 70.19 85 VAL A CA 1
ATOM 650 C C . VAL A 1 85 ? 10.146 -4.488 -12.990 1.00 70.19 85 VAL A C 1
ATOM 652 O O . VAL A 1 85 ? 11.050 -5.304 -13.127 1.00 70.19 85 VAL A O 1
ATOM 655 N N . GLU A 1 86 ? 9.840 -3.953 -11.806 1.00 69.94 86 GLU A N 1
ATOM 656 C CA . GLU A 1 86 ? 10.517 -4.315 -10.558 1.00 69.94 86 GLU A CA 1
ATOM 657 C C . GLU A 1 86 ? 9.827 -5.536 -9.944 1.00 69.94 86 GLU A C 1
ATOM 659 O O . GLU A 1 86 ? 8.701 -5.427 -9.447 1.00 69.94 86 GLU A O 1
ATOM 664 N N . LEU A 1 87 ? 10.490 -6.693 -10.014 1.00 81.25 87 LEU A N 1
ATOM 665 C CA . LEU A 1 87 ? 9.964 -7.982 -9.546 1.00 81.25 87 LEU A CA 1
ATOM 666 C C . LEU A 1 87 ? 10.352 -8.299 -8.097 1.00 81.25 87 LEU A C 1
ATOM 668 O O . LEU A 1 87 ? 9.832 -9.250 -7.531 1.00 81.25 87 LEU A O 1
ATOM 672 N N . HIS A 1 88 ? 11.245 -7.515 -7.489 1.00 85.06 88 HIS A N 1
ATOM 673 C CA . HIS A 1 88 ? 11.750 -7.802 -6.151 1.00 85.06 88 HIS A CA 1
ATOM 674 C C . HIS A 1 88 ? 10.720 -7.474 -5.058 1.00 85.06 88 HIS A C 1
ATOM 676 O O . HIS A 1 88 ? 9.964 -6.505 -5.172 1.00 85.06 88 HIS A O 1
ATOM 682 N N . GLU A 1 89 ? 10.712 -8.244 -3.971 1.00 86.50 89 GLU A N 1
ATOM 683 C CA . GLU A 1 89 ? 9.780 -8.081 -2.842 1.00 86.50 89 GLU A CA 1
ATOM 684 C C . GLU A 1 89 ? 10.051 -6.810 -2.023 1.00 86.50 89 GLU A C 1
ATOM 686 O O . GLU A 1 89 ? 9.150 -6.257 -1.400 1.00 86.50 89 GLU A O 1
ATOM 691 N N . SER A 1 90 ? 11.255 -6.236 -2.127 1.00 85.38 90 SER A N 1
ATOM 692 C CA . SER A 1 90 ? 11.564 -4.906 -1.567 1.00 85.38 90 SER A CA 1
ATOM 693 C C . SER A 1 90 ? 10.714 -3.775 -2.162 1.00 85.38 90 SER A C 1
ATOM 695 O O . SER A 1 90 ? 10.745 -2.656 -1.658 1.00 85.38 90 SER A O 1
ATOM 697 N N . GLY A 1 91 ? 9.988 -4.040 -3.252 1.00 88.81 91 GLY A N 1
ATOM 698 C CA . GLY A 1 91 ? 8.984 -3.142 -3.816 1.00 88.81 91 GLY A CA 1
ATOM 699 C C . GLY A 1 91 ? 7.622 -3.187 -3.113 1.00 88.81 91 GLY A C 1
ATOM 700 O O . GLY A 1 91 ? 6.693 -2.541 -3.606 1.00 88.81 91 GLY A O 1
ATOM 701 N N . HIS A 1 92 ? 7.476 -3.949 -2.021 1.00 93.44 92 HIS A N 1
ATOM 702 C CA . HIS A 1 92 ? 6.250 -4.009 -1.226 1.00 93.44 92 HIS A CA 1
ATOM 703 C C . HIS A 1 92 ? 5.849 -2.615 -0.722 1.00 93.44 92 HIS A C 1
ATOM 705 O O . HIS A 1 92 ? 6.685 -1.791 -0.344 1.00 93.44 92 HIS A O 1
ATOM 711 N N . GLN A 1 93 ? 4.549 -2.336 -0.747 1.00 95.50 93 GLN A N 1
ATOM 712 C CA . GLN A 1 93 ? 3.975 -1.050 -0.363 1.00 95.50 93 GLN A CA 1
ATOM 713 C C . GLN A 1 93 ? 2.716 -1.275 0.478 1.00 95.50 93 GLN A C 1
ATOM 715 O O . GLN A 1 93 ? 2.015 -2.256 0.235 1.00 95.50 93 GLN A O 1
ATOM 720 N N . PRO A 1 94 ? 2.354 -0.356 1.393 1.00 96.50 94 PRO A N 1
ATOM 721 C CA . PRO A 1 94 ? 2.945 0.972 1.624 1.00 96.50 94 PRO A CA 1
ATOM 722 C C . PRO A 1 94 ? 4.360 0.966 2.220 1.00 96.50 94 PRO A C 1
ATOM 724 O O . PRO A 1 94 ? 4.692 0.102 3.023 1.00 96.50 94 PRO A O 1
ATOM 727 N N . MET A 1 95 ? 5.174 1.963 1.861 1.00 95.38 95 MET A N 1
ATOM 728 C CA . MET A 1 95 ? 6.509 2.164 2.441 1.00 95.38 95 MET A CA 1
ATOM 729 C C . MET A 1 95 ? 6.442 3.189 3.574 1.00 95.38 95 MET A C 1
ATOM 731 O O . MET A 1 95 ? 5.753 4.204 3.447 1.00 95.38 95 MET A O 1
ATOM 735 N N . TYR A 1 96 ? 7.171 2.941 4.661 1.00 94.38 96 TYR A N 1
ATOM 736 C CA . TYR A 1 96 ? 7.250 3.833 5.816 1.00 94.38 96 TYR A CA 1
ATOM 737 C C . TYR A 1 96 ? 8.702 4.030 6.255 1.00 94.38 96 TYR A C 1
ATOM 739 O O . TYR A 1 96 ? 9.441 3.060 6.405 1.00 94.38 96 TYR A O 1
ATOM 747 N N . ASP A 1 97 ? 9.087 5.285 6.472 1.00 94.31 97 ASP A N 1
ATOM 748 C CA . ASP A 1 97 ? 10.370 5.677 7.048 1.00 94.31 97 ASP A CA 1
ATOM 749 C C . ASP A 1 97 ? 10.149 6.215 8.471 1.00 94.31 97 ASP A C 1
ATOM 751 O O . ASP A 1 97 ? 9.544 7.272 8.671 1.00 94.31 97 ASP A O 1
ATOM 755 N N . GLU A 1 98 ? 10.651 5.479 9.467 1.00 91.75 98 GLU A N 1
ATOM 756 C CA . GLU A 1 98 ? 10.542 5.828 10.890 1.00 91.75 98 GLU A CA 1
ATOM 757 C C . GLU A 1 98 ? 11.306 7.100 11.267 1.00 91.75 98 GLU A C 1
ATOM 759 O O . GLU A 1 98 ? 10.888 7.829 12.167 1.00 91.75 98 GLU A O 1
ATOM 764 N N . LYS A 1 99 ? 12.427 7.384 10.596 1.00 93.94 99 LYS A N 1
ATOM 765 C CA . LYS A 1 99 ? 13.281 8.536 10.904 1.00 93.94 99 LYS A CA 1
ATOM 766 C C . LYS A 1 99 ? 12.669 9.829 10.377 1.00 93.94 99 LYS A C 1
ATOM 768 O O . LYS A 1 99 ? 12.806 10.872 11.015 1.00 93.94 99 LYS A O 1
ATOM 773 N N . LEU A 1 100 ? 12.032 9.762 9.211 1.00 93.69 100 LEU A N 1
ATOM 774 C CA . LEU A 1 100 ? 11.343 10.887 8.583 1.00 93.69 100 LEU A CA 1
ATOM 775 C C . LEU A 1 100 ? 9.880 11.020 9.032 1.00 93.69 100 LEU A C 1
ATOM 777 O O . LEU A 1 100 ? 9.248 12.013 8.682 1.00 93.69 100 LEU A O 1
ATOM 781 N N . GLU A 1 101 ? 9.350 10.045 9.783 1.00 92.19 101 GLU A N 1
ATOM 782 C CA . GLU A 1 101 ? 7.918 9.913 10.092 1.00 92.19 101 GLU A CA 1
ATOM 783 C C . GLU A 1 101 ? 7.062 10.040 8.806 1.00 92.19 101 GLU A C 1
ATOM 785 O O . GLU A 1 101 ? 6.054 10.747 8.781 1.00 92.19 101 GLU A O 1
ATOM 790 N N . LEU A 1 102 ? 7.480 9.390 7.708 1.00 94.31 102 LEU A N 1
ATOM 791 C CA . LEU A 1 102 ? 6.870 9.544 6.379 1.00 94.31 102 LEU A CA 1
ATOM 792 C C . LEU A 1 102 ? 6.389 8.204 5.819 1.00 94.31 102 LEU A C 1
ATOM 794 O O . LEU A 1 102 ? 7.160 7.256 5.717 1.00 94.31 102 LEU A O 1
ATOM 798 N N . ALA A 1 103 ? 5.127 8.152 5.390 1.00 94.38 103 ALA A N 1
ATOM 799 C CA . ALA A 1 103 ? 4.563 7.020 4.660 1.00 94.38 103 ALA A CA 1
ATOM 800 C C . ALA A 1 103 ? 4.261 7.405 3.206 1.00 94.38 103 ALA A C 1
ATOM 802 O O . ALA A 1 103 ? 3.754 8.500 2.947 1.00 94.38 103 ALA A O 1
ATOM 803 N N . ILE A 1 104 ? 4.520 6.495 2.266 1.00 95.50 104 ILE A N 1
ATOM 804 C CA . ILE A 1 104 ? 4.230 6.688 0.844 1.00 95.50 104 ILE A CA 1
ATOM 805 C C . ILE A 1 104 ? 3.559 5.459 0.223 1.00 95.50 104 ILE A C 1
ATOM 807 O O . ILE A 1 104 ? 3.895 4.308 0.507 1.00 95.50 104 ILE A O 1
ATOM 811 N N . ILE A 1 105 ? 2.602 5.746 -0.657 1.00 96.44 105 ILE A N 1
ATOM 812 C CA . ILE A 1 105 ? 2.023 4.820 -1.628 1.00 96.44 105 ILE A CA 1
ATOM 813 C C . ILE A 1 105 ? 2.133 5.451 -3.012 1.00 96.44 105 ILE A C 1
ATOM 815 O O . ILE A 1 105 ? 1.874 6.643 -3.184 1.00 96.44 105 ILE A O 1
ATOM 819 N N . PHE A 1 106 ? 2.517 4.662 -4.007 1.00 94.94 106 PHE A N 1
ATOM 820 C CA . PHE A 1 106 ? 2.814 5.156 -5.341 1.00 94.94 106 PHE A CA 1
ATOM 821 C C . PHE A 1 106 ? 2.375 4.163 -6.416 1.00 94.94 106 PHE A C 1
ATOM 823 O O . PHE A 1 106 ? 2.748 2.991 -6.409 1.00 94.94 106 PHE A O 1
ATOM 830 N N . ASN A 1 107 ? 1.594 4.662 -7.372 1.00 93.31 107 ASN A N 1
ATOM 831 C CA . ASN A 1 107 ? 1.153 3.922 -8.546 1.00 93.31 107 ASN A CA 1
ATOM 832 C C . ASN A 1 107 ? 1.545 4.694 -9.801 1.00 93.31 107 ASN A C 1
ATOM 834 O O . ASN A 1 107 ? 0.853 5.623 -10.217 1.00 93.31 107 ASN A O 1
ATOM 838 N N . GLY A 1 108 ? 2.678 4.315 -10.370 1.00 90.62 108 GLY A N 1
ATOM 839 C CA . GLY A 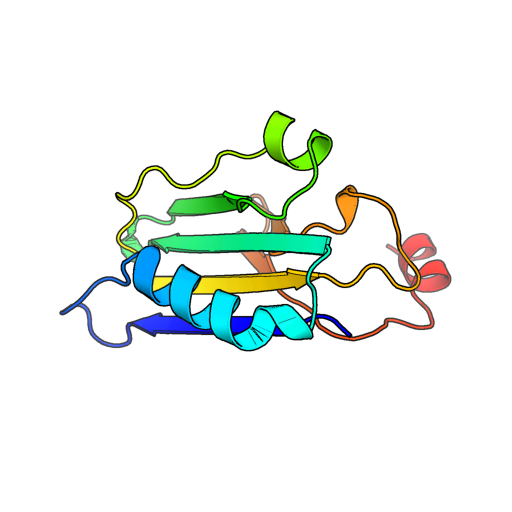1 108 ? 3.273 4.945 -11.533 1.00 90.62 108 GLY A CA 1
ATOM 840 C C . GLY A 1 108 ? 4.669 4.388 -11.758 1.00 90.62 108 GLY A C 1
ATOM 841 O O . GLY A 1 108 ? 5.052 3.383 -11.159 1.00 90.62 108 GLY A O 1
ATOM 842 N N . GLU A 1 109 ? 5.435 5.067 -12.600 1.00 90.31 109 GLU A N 1
ATOM 843 C CA . GLU A 1 109 ? 6.814 4.707 -12.898 1.00 90.31 109 GLU A CA 1
ATOM 844 C C . GLU A 1 109 ? 7.688 5.958 -12.886 1.00 90.31 109 GLU A C 1
ATOM 846 O O . GLU A 1 109 ? 7.302 7.009 -13.403 1.00 90.31 109 GLU A O 1
ATOM 851 N N . ILE A 1 110 ? 8.867 5.842 -12.279 1.00 91.38 110 ILE A N 1
ATOM 852 C CA . ILE A 1 110 ? 9.896 6.878 -12.312 1.00 91.38 110 ILE A CA 1
ATOM 853 C C . ILE A 1 110 ? 10.914 6.458 -13.374 1.00 91.38 110 ILE A C 1
ATOM 855 O O . ILE A 1 110 ? 11.814 5.656 -13.119 1.00 91.38 110 ILE A O 1
ATOM 859 N N . TYR A 1 111 ? 10.764 6.990 -14.586 1.00 92.62 111 TYR A N 1
ATOM 860 C CA . TYR A 1 111 ? 11.569 6.570 -15.740 1.00 92.62 111 TYR A CA 1
ATOM 861 C C . TYR A 1 111 ? 13.075 6.804 -15.559 1.00 92.62 111 TYR A C 1
ATOM 863 O O . TYR A 1 111 ? 13.887 6.044 -16.076 1.00 92.62 111 TYR A O 1
ATOM 871 N N . ASN A 1 112 ? 13.466 7.824 -14.793 1.00 95.00 112 ASN A N 1
ATOM 872 C CA . ASN A 1 112 ? 14.862 8.150 -14.498 1.00 95.00 112 ASN A CA 1
ATOM 873 C C . ASN A 1 112 ? 15.333 7.646 -13.117 1.00 95.00 112 ASN A C 1
ATOM 875 O O . ASN A 1 112 ? 16.291 8.193 -12.571 1.00 95.00 112 ASN A O 1
ATOM 879 N N . HIS A 1 113 ? 14.703 6.608 -12.544 1.00 92.69 113 HIS A N 1
ATOM 880 C CA . HIS A 1 113 ? 15.047 6.091 -11.208 1.00 92.69 113 HIS A CA 1
ATOM 881 C C . HIS A 1 113 ? 16.522 5.681 -11.069 1.00 92.69 113 HIS A C 1
ATOM 883 O O . HIS A 1 113 ? 17.110 5.893 -10.014 1.00 92.69 113 HIS A O 1
ATOM 889 N N . MET A 1 114 ? 17.142 5.149 -12.130 1.00 92.19 114 MET A N 1
ATOM 890 C CA . MET A 1 114 ? 18.565 4.778 -12.122 1.00 92.19 114 MET A CA 1
ATOM 891 C C . MET A 1 114 ? 19.481 5.988 -11.910 1.00 92.19 114 MET A C 1
ATOM 893 O O . MET A 1 114 ? 20.438 5.902 -11.147 1.00 92.19 114 MET A O 1
ATOM 897 N N . GLN A 1 115 ? 19.176 7.115 -12.561 1.00 97.06 115 GLN A N 1
ATOM 898 C CA . GLN A 1 115 ? 19.929 8.356 -12.386 1.00 97.06 115 GLN A CA 1
ATOM 899 C C . GLN A 1 115 ? 19.687 8.935 -10.991 1.00 97.06 115 GLN A C 1
ATOM 901 O O . GLN A 1 115 ? 20.639 9.242 -10.284 1.00 97.06 115 GLN A O 1
ATOM 906 N N . LEU A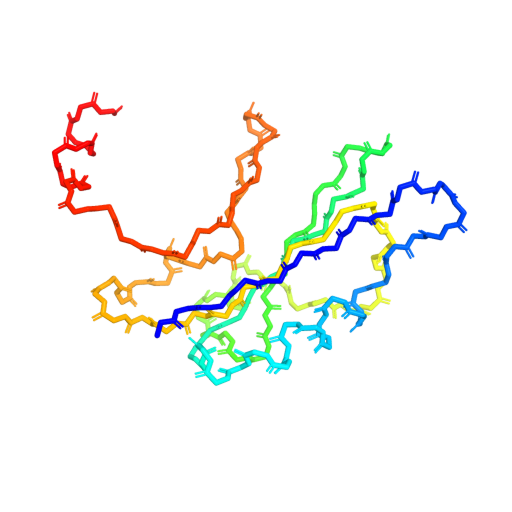 1 116 ? 18.421 9.015 -10.569 1.00 96.25 116 LEU A N 1
ATOM 907 C CA . LEU A 1 116 ? 18.057 9.546 -9.254 1.00 96.25 116 LEU A CA 1
ATOM 908 C C . LEU A 1 116 ? 18.705 8.752 -8.110 1.00 96.25 116 LEU A C 1
ATOM 910 O O . LEU A 1 116 ? 19.176 9.347 -7.150 1.00 96.25 116 LEU A O 1
ATOM 914 N N . ARG A 1 117 ? 18.796 7.420 -8.226 1.00 92.94 117 ARG A N 1
ATOM 915 C CA . ARG A 1 117 ? 19.466 6.565 -7.232 1.00 92.94 117 ARG A CA 1
ATOM 916 C C . ARG A 1 117 ? 20.980 6.791 -7.160 1.00 92.94 117 ARG A C 1
ATOM 918 O O . ARG A 1 117 ? 21.578 6.468 -6.146 1.00 92.94 117 ARG A O 1
ATOM 925 N N . ALA A 1 118 ? 21.607 7.288 -8.225 1.00 96.19 118 ALA A N 1
ATOM 926 C CA . ALA A 1 118 ? 23.028 7.633 -8.213 1.00 96.19 118 ALA A CA 1
ATOM 927 C C . ALA A 1 118 ? 23.294 9.031 -7.619 1.00 96.19 118 ALA A C 1
ATOM 929 O O . ALA A 1 118 ? 24.421 9.311 -7.217 1.00 96.19 118 ALA A O 1
ATOM 930 N N . GLU A 1 119 ? 22.281 9.903 -7.593 1.00 97.00 119 GLU A N 1
ATOM 931 C CA . GLU A 1 119 ? 22.369 11.280 -7.088 1.00 97.00 119 GLU A CA 1
ATOM 932 C C . GLU A 1 119 ? 22.019 11.416 -5.592 1.00 97.00 119 GLU A C 1
ATOM 934 O O . GLU A 1 119 ? 22.403 12.414 -4.978 1.00 97.00 119 GLU A O 1
ATOM 939 N N . LEU A 1 120 ? 21.301 10.442 -5.018 1.00 91.31 120 LEU A N 1
ATOM 940 C CA . LEU A 1 120 ? 20.796 10.422 -3.634 1.00 91.31 120 LEU A CA 1
ATOM 941 C C . LEU A 1 120 ? 21.539 9.405 -2.761 1.00 91.31 120 LEU A C 1
ATOM 943 O O . LEU A 1 120 ? 21.772 9.732 -1.575 1.00 91.31 120 LEU A O 1
#

Secondary structure (DSSP, 8-state):
--EEEEEE--STT-PBPHHHHHHHHHTTGGG-SSEEEEEEEETTTTEEEEEE-TTS-HHHHHHSPBP-S---BSEEEEEEE--SS--SGGG-SSEEETTTTEEE---S--TTHHHHHHH-